Protein AF-A0AAU1M892-F1 (afdb_monomer_lite)

pLDDT: mean 88.76, std 10.0, range [52.78, 98.19]

Secondary structure (DSSP, 8-state):
--B-HHHHT--TTTTTT-S-HHHHHHHHHHHHHHHHSTT-EEEEEEE-SPPEEEEEEEEETTEEEEEEEEEEEEEEEEEEEEE-TTS-EEEEEEEEEEEEE-TT-GGG-----

Sequence (113 aa):
MDNLAKFTESKHWLDRLGQQPAVAVRDSIAEILDQQVPGATLEWIKVADVPRYLTGGRPQPDDEGHVIITRAGIALPFTLSVISPGRKLEILQGAFSWVAVRLDQPGNRKDQV

Foldseek 3Di:
DEAPPLVVVDDQVVCQCPPCVVVSQVVVVQVVQCVVAPPKGWPYKYQPDRKDKDWDFDADPPDNPDTDTFKIKIKTWMWTWIDGPPDDIDIDTDIDMAMFGRSVPPPPGDSHD

Radius of gyration: 16.65 Å; chains: 1; bounding box: 43×20×49 Å

Structure (mmCIF, N/CA/C/O backbone):
data_AF-A0AAU1M892-F1
#
_entry.id   AF-A0AAU1M892-F1
#
loop_
_atom_site.group_PDB
_atom_site.id
_atom_site.type_symbol
_atom_site.label_atom_id
_atom_site.label_alt_id
_atom_site.label_comp_id
_atom_site.label_asym_id
_atom_site.label_entity_id
_atom_site.label_seq_id
_atom_site.pdbx_PDB_ins_code
_atom_site.Cartn_x
_atom_site.Cartn_y
_atom_site.Cartn_z
_atom_site.occupancy
_atom_site.B_iso_or_equiv
_atom_site.auth_seq_id
_atom_site.auth_comp_id
_atom_site.auth_asym_id
_atom_site.auth_atom_id
_atom_site.pdbx_PDB_model_num
ATOM 1 N N . MET A 1 1 ? -0.452 4.479 16.065 1.00 84.00 1 MET A N 1
ATOM 2 C CA . MET A 1 1 ? 0.564 5.056 15.165 1.00 84.00 1 MET A CA 1
ATOM 3 C C . MET A 1 1 ? 0.819 4.080 14.038 1.00 84.00 1 MET A C 1
ATOM 5 O O . MET A 1 1 ? 0.891 2.877 14.298 1.00 84.00 1 MET A O 1
ATOM 9 N N . ASP A 1 2 ? 0.910 4.612 12.824 1.00 92.19 2 ASP A N 1
ATOM 10 C CA . ASP A 1 2 ? 1.143 3.840 11.610 1.00 92.19 2 ASP A CA 1
ATOM 11 C C . ASP A 1 2 ? 2.520 3.176 11.614 1.00 92.19 2 ASP A C 1
ATOM 13 O O . ASP A 1 2 ? 3.486 3.714 12.158 1.00 92.19 2 ASP A O 1
ATOM 17 N N . ASN A 1 3 ? 2.615 2.000 10.999 1.00 93.12 3 ASN A N 1
ATOM 18 C CA . ASN A 1 3 ? 3.890 1.340 10.747 1.00 93.12 3 ASN A CA 1
ATOM 19 C C . ASN A 1 3 ? 3.892 0.686 9.363 1.00 93.12 3 ASN A C 1
ATOM 21 O O . ASN A 1 3 ? 3.365 -0.414 9.181 1.00 93.12 3 ASN A O 1
ATOM 25 N N . LEU A 1 4 ? 4.530 1.363 8.408 1.00 89.31 4 LEU A N 1
ATOM 26 C CA . LEU A 1 4 ? 4.735 0.883 7.041 1.00 89.31 4 LEU A CA 1
ATOM 27 C C . LEU A 1 4 ? 6.218 0.641 6.716 1.00 89.31 4 LEU A C 1
ATOM 29 O O . LEU A 1 4 ? 6.576 0.563 5.545 1.00 89.31 4 LEU A O 1
ATOM 33 N N . ALA A 1 5 ? 7.082 0.487 7.728 1.00 87.75 5 ALA A N 1
ATOM 34 C CA . ALA A 1 5 ? 8.531 0.364 7.532 1.00 87.75 5 ALA A CA 1
ATOM 35 C C . ALA A 1 5 ? 8.899 -0.778 6.565 1.00 87.75 5 ALA A C 1
ATOM 37 O O . ALA A 1 5 ? 9.578 -0.544 5.567 1.00 87.75 5 ALA A O 1
ATOM 38 N N . LYS A 1 6 ? 8.317 -1.970 6.777 1.00 84.94 6 LYS A N 1
ATOM 39 C CA . LYS A 1 6 ? 8.489 -3.159 5.915 1.00 84.94 6 LYS A CA 1
ATOM 40 C C . LYS A 1 6 ? 8.125 -2.922 4.445 1.00 84.94 6 LYS A C 1
ATOM 42 O O . LYS A 1 6 ? 8.564 -3.658 3.567 1.00 84.94 6 LYS A O 1
ATOM 47 N N . PHE A 1 7 ? 7.271 -1.939 4.174 1.00 84.81 7 PHE A N 1
ATOM 48 C CA . PHE A 1 7 ? 6.917 -1.545 2.818 1.00 84.81 7 PHE A CA 1
ATOM 49 C C . PHE A 1 7 ? 7.927 -0.555 2.242 1.00 84.81 7 PHE A C 1
ATOM 51 O O . PHE A 1 7 ? 8.409 -0.754 1.131 1.00 84.81 7 PHE A O 1
ATOM 58 N N . THR A 1 8 ? 8.316 0.458 3.015 1.00 83.75 8 THR A N 1
ATOM 59 C CA . THR A 1 8 ? 9.267 1.490 2.576 1.00 83.75 8 THR A CA 1
ATOM 60 C C . THR A 1 8 ? 10.721 1.019 2.472 1.00 83.75 8 THR A C 1
ATOM 62 O O . THR A 1 8 ? 11.545 1.731 1.908 1.00 83.75 8 THR A O 1
ATOM 65 N N . GLU A 1 9 ? 11.047 -0.164 2.999 1.00 83.50 9 GLU A N 1
ATOM 66 C CA . GLU A 1 9 ? 12.370 -0.800 2.873 1.00 83.50 9 GLU A CA 1
ATOM 67 C C . GLU A 1 9 ? 12.700 -1.253 1.439 1.00 83.50 9 GLU A C 1
ATOM 69 O O . GLU A 1 9 ? 13.870 -1.414 1.093 1.00 83.50 9 GLU A O 1
ATOM 74 N N . SER A 1 10 ? 11.690 -1.453 0.591 1.00 75.62 10 SER A N 1
ATOM 75 C CA . SER A 1 10 ? 11.874 -1.798 -0.823 1.00 75.62 10 SER A CA 1
ATOM 76 C C . SER A 1 10 ? 11.642 -0.587 -1.730 1.00 75.62 10 SER A C 1
ATOM 78 O O . SER A 1 10 ? 11.263 0.463 -1.247 1.00 75.62 10 SER A O 1
ATOM 80 N N . LYS A 1 11 ? 11.865 -0.705 -3.046 1.00 77.75 11 LYS A N 1
ATOM 81 C CA . LYS A 1 11 ? 11.466 0.291 -4.068 1.00 77.75 11 LYS A CA 1
ATOM 82 C C . LYS A 1 11 ? 10.839 -0.350 -5.312 1.00 77.75 11 LYS A C 1
ATOM 84 O O . LYS A 1 11 ? 10.851 0.218 -6.402 1.00 77.75 11 LYS A O 1
ATOM 89 N N . HIS A 1 12 ? 10.273 -1.550 -5.181 1.00 77.62 12 HIS A N 1
ATOM 90 C CA . HIS A 1 12 ? 9.716 -2.301 -6.318 1.00 77.62 12 HIS A CA 1
ATOM 91 C C . HIS A 1 12 ? 8.478 -1.659 -6.978 1.00 77.62 12 HIS A C 1
ATOM 93 O O . HIS A 1 12 ? 8.028 -2.139 -8.016 1.00 77.62 12 HIS A O 1
ATOM 99 N N . TRP A 1 13 ? 7.954 -0.557 -6.434 1.00 73.44 13 TRP A N 1
ATOM 100 C CA . TRP A 1 13 ? 6.937 0.278 -7.086 1.00 73.44 13 TRP A CA 1
ATOM 101 C C . TRP A 1 13 ? 7.500 1.214 -8.163 1.00 73.44 13 TRP A C 1
ATOM 103 O O . TRP A 1 13 ? 6.723 1.937 -8.780 1.00 73.44 13 TRP A O 1
ATOM 113 N N . LEU A 1 14 ? 8.820 1.218 -8.403 1.00 75.00 14 LEU A N 1
ATOM 114 C CA . LEU A 1 14 ? 9.469 1.967 -9.492 1.00 75.00 14 LEU A CA 1
ATOM 115 C C . LEU A 1 14 ? 9.106 3.464 -9.485 1.00 75.00 14 LEU A C 1
ATOM 117 O O . LEU A 1 14 ? 8.769 4.037 -10.522 1.00 75.00 14 LEU A O 1
ATOM 121 N N . ASP A 1 15 ? 9.095 4.060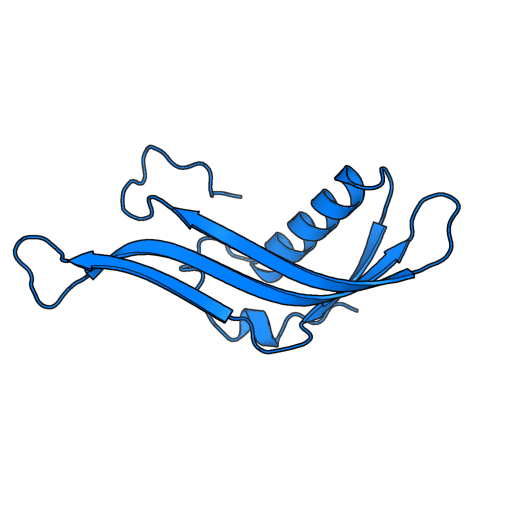 -8.289 1.00 76.12 15 ASP A N 1
ATOM 122 C CA . ASP A 1 15 ? 8.744 5.464 -8.019 1.00 76.12 15 ASP A CA 1
ATOM 123 C C . ASP A 1 15 ? 7.321 5.882 -8.444 1.00 76.12 15 ASP A C 1
ATOM 125 O O . ASP A 1 15 ? 6.989 7.066 -8.488 1.00 76.12 15 ASP A O 1
ATOM 129 N N . ARG A 1 16 ? 6.434 4.916 -8.720 1.00 76.88 16 ARG A N 1
ATOM 130 C CA . ARG A 1 16 ? 5.051 5.176 -9.154 1.00 76.88 16 ARG A CA 1
ATOM 131 C C . ARG A 1 16 ? 4.088 5.582 -8.045 1.00 76.88 16 ARG A C 1
ATOM 133 O O . ARG A 1 16 ? 3.100 6.233 -8.338 1.00 76.88 16 ARG A O 1
ATOM 140 N N . LEU A 1 17 ? 4.387 5.257 -6.790 1.00 79.00 17 LEU A N 1
ATOM 141 C CA . LEU A 1 17 ? 3.612 5.702 -5.623 1.00 79.00 17 LEU A CA 1
ATOM 142 C C . LEU A 1 17 ? 4.061 7.082 -5.105 1.00 79.00 17 LEU A C 1
ATOM 144 O O . LEU A 1 17 ? 3.806 7.441 -3.957 1.00 79.00 17 LEU A O 1
ATOM 148 N N . GLY A 1 18 ? 4.758 7.848 -5.949 1.00 80.38 18 GLY A N 1
ATOM 149 C CA . GLY A 1 18 ? 5.242 9.183 -5.631 1.00 80.38 18 GLY A CA 1
ATOM 150 C C . GLY A 1 18 ? 6.375 9.201 -4.603 1.00 80.38 18 GLY A C 1
ATOM 151 O O . GLY A 1 18 ? 6.989 8.184 -4.278 1.00 80.38 18 GLY A O 1
ATOM 152 N N . GLN A 1 19 ? 6.657 10.401 -4.094 1.00 83.19 19 GLN A N 1
ATOM 153 C CA . GLN A 1 19 ? 7.748 10.649 -3.140 1.00 83.19 19 GLN A CA 1
ATOM 154 C C . GLN A 1 19 ? 7.432 10.151 -1.722 1.00 83.19 19 GLN A C 1
ATOM 156 O O . GLN A 1 19 ? 8.341 9.944 -0.922 1.00 83.19 19 GLN A O 1
ATOM 161 N N . GLN A 1 20 ? 6.148 9.959 -1.402 1.00 87.75 20 GLN A N 1
ATOM 162 C CA . GLN A 1 20 ? 5.678 9.507 -0.092 1.00 87.75 20 GLN A CA 1
ATOM 163 C C . GLN A 1 20 ? 4.792 8.260 -0.245 1.00 87.75 20 GLN A C 1
ATOM 165 O O . GLN A 1 20 ? 3.587 8.316 0.002 1.00 87.75 20 GLN A O 1
ATOM 170 N N . PRO A 1 21 ? 5.369 7.108 -0.633 1.00 88.62 21 PRO A N 1
ATOM 171 C CA . PRO A 1 21 ? 4.605 5.907 -0.969 1.00 88.62 21 PRO A CA 1
ATOM 172 C C . PRO A 1 21 ? 3.774 5.381 0.208 1.00 88.62 21 PRO A C 1
ATOM 174 O O . PRO A 1 21 ? 2.680 4.864 0.011 1.00 88.62 21 PRO A O 1
ATOM 177 N N . ALA A 1 22 ? 4.260 5.539 1.444 1.00 90.62 22 ALA A N 1
ATOM 178 C CA . ALA A 1 22 ? 3.506 5.166 2.638 1.00 90.62 22 ALA A CA 1
ATOM 179 C C . ALA A 1 22 ? 2.237 6.015 2.821 1.00 90.62 22 ALA A C 1
ATOM 181 O O . ALA A 1 22 ? 1.204 5.477 3.212 1.00 90.62 22 ALA A O 1
ATOM 182 N N . VAL A 1 23 ? 2.310 7.314 2.511 1.00 91.81 23 VAL A N 1
ATOM 183 C CA . VAL A 1 23 ? 1.161 8.228 2.577 1.00 91.81 23 VAL A CA 1
ATOM 184 C C . VAL A 1 23 ? 0.172 7.887 1.467 1.00 91.81 23 VAL A C 1
ATOM 186 O O . VAL A 1 23 ? -0.988 7.637 1.764 1.00 91.81 23 VAL A O 1
ATOM 189 N N . ALA A 1 24 ? 0.646 7.715 0.228 1.00 91.94 24 ALA A N 1
ATOM 190 C CA . ALA A 1 24 ? -0.206 7.337 -0.903 1.00 91.94 24 ALA A CA 1
ATOM 191 C C . ALA A 1 24 ? -1.004 6.044 -0.642 1.00 91.94 24 ALA A C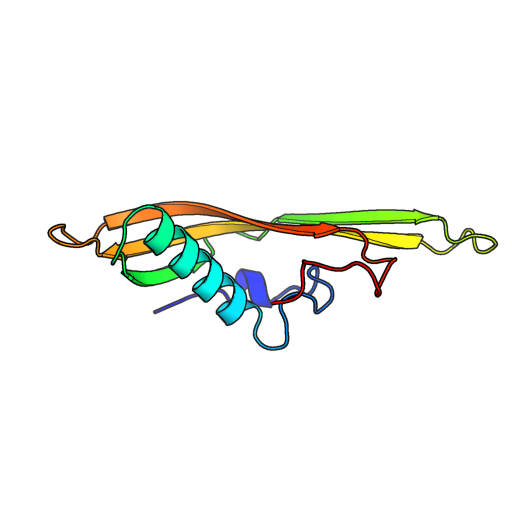 1
ATOM 193 O O . ALA A 1 24 ? -2.201 5.974 -0.920 1.00 91.94 24 ALA A O 1
ATOM 194 N N . VAL A 1 25 ? -0.361 5.021 -0.064 1.00 92.94 25 VAL A N 1
ATOM 195 C CA . VAL A 1 25 ? -1.035 3.768 0.317 1.00 92.94 25 VAL A CA 1
ATOM 196 C C . VAL A 1 25 ? -2.048 3.992 1.437 1.00 92.94 25 VAL A C 1
ATOM 198 O O . VAL A 1 25 ? -3.159 3.467 1.366 1.00 92.94 25 VAL A O 1
ATOM 201 N N . ARG A 1 26 ? -1.682 4.752 2.474 1.00 95.38 26 ARG A N 1
ATOM 202 C CA . ARG A 1 26 ? -2.579 5.045 3.595 1.00 95.38 26 ARG A CA 1
ATOM 203 C C . ARG A 1 26 ? -3.839 5.767 3.116 1.00 95.38 26 ARG A C 1
ATOM 205 O O . ARG A 1 26 ? -4.937 5.372 3.503 1.00 95.38 26 ARG A O 1
ATOM 212 N N . ASP A 1 27 ? -3.670 6.774 2.271 1.00 95.62 27 ASP A N 1
ATOM 213 C CA . ASP A 1 27 ? -4.761 7.589 1.743 1.00 95.62 27 ASP A CA 1
ATOM 214 C C . ASP A 1 27 ? -5.658 6.766 0.817 1.00 95.62 27 ASP A C 1
ATOM 216 O O . ASP A 1 27 ? -6.875 6.796 0.973 1.00 95.62 27 ASP A O 1
ATOM 220 N N . SER A 1 28 ? -5.072 5.919 -0.038 1.00 95.38 28 SER A N 1
ATOM 221 C CA . SER A 1 28 ? -5.835 4.983 -0.879 1.00 95.38 28 SER A CA 1
ATOM 222 C C . SER 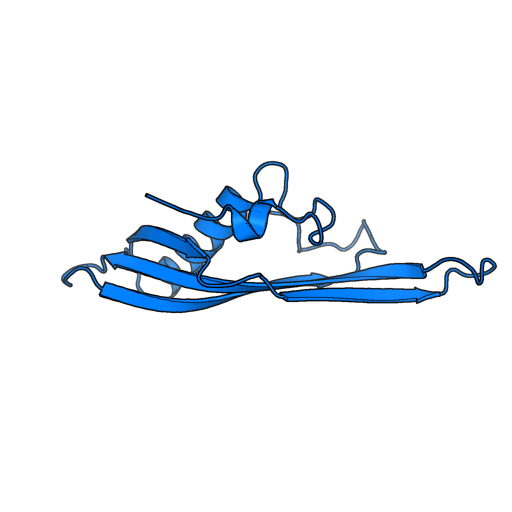A 1 28 ? -6.697 4.030 -0.043 1.00 95.38 28 SER A C 1
ATOM 224 O O . SER A 1 28 ? -7.849 3.767 -0.373 1.00 95.38 28 SER A O 1
ATOM 226 N N . ILE A 1 29 ? -6.155 3.491 1.055 1.00 96.31 29 ILE A N 1
ATOM 227 C CA . ILE A 1 29 ? -6.911 2.602 1.950 1.00 96.31 29 ILE A CA 1
ATOM 228 C C . ILE A 1 29 ? -8.012 3.377 2.680 1.00 96.31 29 ILE A C 1
ATOM 230 O O . ILE A 1 29 ? -9.121 2.863 2.804 1.00 96.31 29 ILE A O 1
ATOM 234 N N . ALA A 1 30 ? -7.729 4.594 3.150 1.00 97.06 30 ALA A N 1
ATOM 235 C CA . ALA A 1 30 ? -8.730 5.444 3.790 1.00 97.06 30 ALA A CA 1
ATOM 236 C C . ALA A 1 30 ? -9.883 5.783 2.831 1.00 97.06 30 ALA A C 1
ATOM 238 O O . ALA A 1 30 ? -11.042 5.670 3.220 1.00 97.06 30 ALA A O 1
ATOM 239 N N . GLU A 1 31 ? -9.576 6.106 1.574 1.00 96.94 31 GLU A N 1
ATOM 240 C CA . GLU A 1 31 ? -10.578 6.351 0.536 1.00 96.94 31 GLU A CA 1
ATOM 241 C C . GLU A 1 31 ? -11.431 5.103 0.268 1.00 96.94 31 GLU A C 1
ATOM 243 O O . GLU A 1 31 ? -12.655 5.189 0.230 1.00 96.94 31 GLU A O 1
ATOM 248 N N . ILE A 1 32 ? -10.816 3.919 0.152 1.00 96.19 32 ILE A N 1
ATOM 249 C CA . ILE A 1 32 ? -11.554 2.656 -0.018 1.00 96.19 32 ILE A CA 1
ATOM 250 C C . ILE A 1 32 ? -12.495 2.399 1.168 1.00 96.19 32 ILE A C 1
ATOM 252 O O . ILE A 1 32 ? -13.621 1.943 0.966 1.00 96.19 32 ILE A O 1
ATOM 256 N N . LEU A 1 33 ? -12.052 2.666 2.401 1.00 96.25 33 LEU A N 1
ATOM 257 C CA . LEU A 1 33 ? -12.886 2.502 3.595 1.00 96.25 33 LEU A CA 1
ATOM 258 C C . LEU A 1 33 ? -14.092 3.450 3.569 1.00 96.25 33 LEU A C 1
ATOM 260 O O . LEU A 1 33 ? -15.206 2.992 3.816 1.00 96.25 33 LEU A O 1
ATOM 264 N N . ASP A 1 34 ? -13.888 4.720 3.217 1.00 96.12 34 ASP A N 1
ATOM 265 C CA . ASP A 1 34 ? -14.963 5.712 3.086 1.00 96.12 34 ASP A CA 1
ATOM 266 C C . ASP A 1 34 ? -15.950 5.352 1.960 1.00 96.12 34 ASP A C 1
ATOM 268 O O . ASP A 1 34 ? -17.164 5.420 2.138 1.00 96.12 34 ASP A O 1
ATOM 272 N N . GLN A 1 35 ? -15.455 4.857 0.823 1.00 96.62 35 GLN A N 1
ATOM 273 C CA . GLN A 1 35 ? -16.307 4.385 -0.273 1.00 96.62 35 GLN A CA 1
ATOM 274 C C . GLN A 1 35 ? -17.164 3.170 0.122 1.00 96.62 35 GLN A C 1
ATOM 276 O O . GLN A 1 35 ? -18.284 3.021 -0.372 1.00 96.62 35 GLN A O 1
ATOM 281 N N . GLN A 1 36 ? -16.658 2.288 0.990 1.00 94.25 36 GLN A N 1
ATOM 282 C CA . GLN A 1 36 ? -17.408 1.122 1.474 1.00 94.25 36 GLN A CA 1
ATOM 283 C C . GLN A 1 36 ? -18.402 1.483 2.582 1.00 94.25 36 GLN A C 1
ATOM 285 O O . GLN A 1 36 ? -19.526 0.975 2.596 1.00 94.25 36 GLN A O 1
ATOM 290 N N . VAL A 1 37 ? -17.989 2.338 3.517 1.00 94.88 37 VAL A N 1
ATOM 291 C CA . VAL A 1 37 ? -18.811 2.839 4.620 1.00 94.88 37 VAL A CA 1
ATOM 292 C C . VAL A 1 37 ? -18.558 4.344 4.745 1.00 94.88 37 VAL A C 1
ATOM 294 O O . VAL A 1 37 ? -17.579 4.736 5.380 1.00 94.88 37 VAL A O 1
ATOM 297 N N . PRO A 1 38 ? -19.440 5.192 4.184 1.00 95.81 38 PRO A N 1
ATOM 298 C CA . PRO A 1 38 ? -19.257 6.640 4.207 1.00 95.81 38 PRO A CA 1
ATOM 299 C C . PRO A 1 38 ? -19.050 7.177 5.620 1.00 95.81 38 PRO A C 1
ATOM 301 O O . PRO A 1 38 ? -19.832 6.872 6.524 1.00 95.81 38 PRO A O 1
ATOM 304 N N . GLY A 1 39 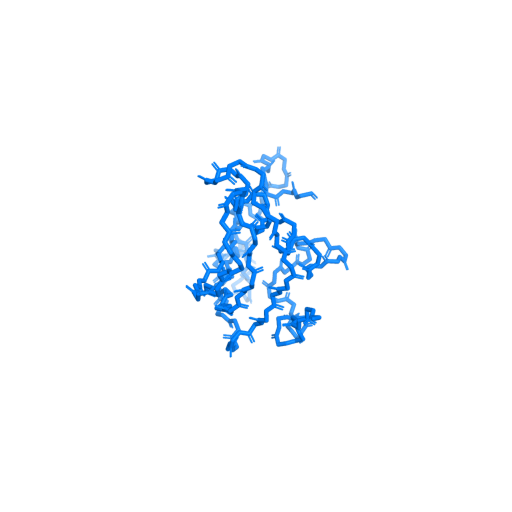? -18.005 7.980 5.804 1.00 95.00 39 GLY A N 1
ATOM 305 C CA . GLY A 1 39 ? -17.577 8.529 7.088 1.00 95.00 39 GLY A CA 1
ATOM 306 C C . GLY A 1 39 ? -16.713 7.586 7.932 1.00 95.00 39 GLY A C 1
ATOM 307 O O . GLY A 1 39 ? -16.480 7.888 9.104 1.00 95.00 39 GLY A O 1
ATOM 308 N N . ALA A 1 40 ? -16.269 6.445 7.396 1.00 96.69 40 ALA A N 1
ATOM 309 C CA . ALA A 1 40 ? -15.314 5.580 8.080 1.00 96.69 40 ALA A CA 1
ATOM 310 C C . ALA A 1 40 ? -13.911 6.207 8.104 1.00 96.69 40 ALA A C 1
ATOM 312 O O . ALA A 1 40 ? -13.346 6.555 7.071 1.00 96.69 40 ALA A O 1
ATOM 313 N N . THR A 1 41 ? -13.316 6.289 9.294 1.00 95.75 41 THR A N 1
ATOM 314 C CA . THR A 1 41 ? -12.006 6.918 9.502 1.00 95.75 41 THR A CA 1
ATOM 315 C C . THR A 1 41 ? -10.951 5.878 9.851 1.00 95.75 41 THR A C 1
ATOM 317 O O . THR A 1 41 ? -11.106 5.105 10.801 1.00 95.75 41 THR A O 1
ATOM 320 N N . LEU A 1 42 ? -9.850 5.879 9.096 1.00 97.38 42 LEU A N 1
ATOM 321 C CA . LEU A 1 42 ? -8.661 5.079 9.379 1.00 97.38 42 LEU A CA 1
ATOM 322 C C . LEU A 1 42 ? -7.849 5.720 10.514 1.00 97.38 42 LEU A C 1
ATOM 324 O O . LEU A 1 42 ? -7.232 6.767 10.312 1.00 97.38 42 LEU A O 1
ATOM 328 N N . GLU A 1 43 ? -7.788 5.059 11.670 1.00 96.44 43 GLU A N 1
ATOM 329 C CA . GLU A 1 43 ? -7.032 5.526 12.843 1.00 96.44 43 GLU A CA 1
ATOM 330 C C . GLU A 1 43 ? -5.549 5.168 12.742 1.00 96.44 43 GLU A C 1
ATOM 332 O O . GLU A 1 43 ? -4.666 6.008 12.925 1.00 96.44 43 GLU A O 1
ATOM 337 N N . TRP A 1 44 ? -5.258 3.899 12.454 1.00 97.25 44 TRP A N 1
ATOM 338 C CA . TRP A 1 44 ? -3.896 3.445 12.213 1.00 97.25 44 TRP A CA 1
ATOM 339 C C . TRP A 1 44 ? -3.844 2.235 11.289 1.00 97.25 44 TRP A C 1
ATOM 341 O O . TRP A 1 44 ? -4.775 1.431 11.247 1.00 97.25 44 TRP A O 1
ATOM 351 N N . ILE A 1 45 ? -2.707 2.058 10.622 1.00 97.56 45 ILE A N 1
ATOM 352 C CA . ILE A 1 45 ? -2.379 0.886 9.807 1.00 97.56 45 ILE A CA 1
ATOM 353 C C . ILE A 1 45 ? -0.987 0.342 10.139 1.00 97.56 45 ILE A C 1
ATOM 355 O O . ILE A 1 45 ? -0.032 1.082 10.376 1.00 97.56 45 ILE A O 1
ATOM 359 N N . LYS A 1 46 ? -0.856 -0.983 10.145 1.00 97.00 46 LYS A N 1
ATOM 360 C CA . LYS A 1 46 ? 0.421 -1.685 10.286 1.00 97.00 46 LYS A CA 1
ATOM 361 C C . LYS A 1 46 ? 0.573 -2.716 9.182 1.00 97.00 46 LYS A C 1
ATOM 363 O O . LYS A 1 46 ? -0.326 -3.525 8.962 1.00 97.00 46 LYS A O 1
ATOM 368 N N . VAL A 1 47 ? 1.736 -2.729 8.544 1.00 94.62 47 VAL A N 1
ATOM 369 C CA . VAL A 1 47 ? 2.113 -3.773 7.588 1.00 94.62 47 VAL A CA 1
ATOM 370 C C . VAL A 1 47 ? 2.385 -5.061 8.357 1.00 94.62 47 VAL A C 1
ATOM 372 O O . VAL A 1 47 ? 3.309 -5.136 9.172 1.00 94.62 47 VAL A O 1
ATOM 375 N N . ALA A 1 48 ? 1.535 -6.061 8.133 1.00 94.25 48 ALA A N 1
ATOM 376 C CA . ALA A 1 48 ? 1.539 -7.297 8.907 1.00 94.25 48 ALA A CA 1
ATOM 377 C C . ALA A 1 48 ? 2.733 -8.188 8.527 1.00 94.25 48 ALA A C 1
ATOM 379 O O . ALA A 1 48 ? 3.391 -8.758 9.399 1.00 94.25 48 ALA A O 1
ATOM 380 N N . ASP A 1 49 ? 3.078 -8.233 7.240 1.00 93.25 49 ASP A N 1
ATOM 381 C CA . ASP A 1 49 ? 4.146 -9.073 6.699 1.00 93.25 49 ASP A CA 1
ATOM 382 C C . ASP A 1 49 ? 4.876 -8.392 5.528 1.00 93.25 49 ASP A C 1
ATOM 384 O O . ASP A 1 49 ? 4.462 -7.331 5.060 1.00 93.25 49 ASP A O 1
ATOM 388 N N . VAL A 1 50 ? 5.986 -8.978 5.078 1.00 90.69 50 VAL A N 1
ATOM 389 C CA . VAL A 1 50 ? 6.758 -8.503 3.926 1.00 90.69 50 VAL A CA 1
ATOM 390 C C . VAL A 1 50 ? 5.842 -8.417 2.696 1.00 90.69 50 VAL A C 1
ATOM 392 O O . VAL A 1 50 ? 5.212 -9.420 2.337 1.00 90.69 50 VAL A O 1
ATOM 395 N N . PRO A 1 51 ? 5.759 -7.252 2.024 1.00 92.44 51 PRO A N 1
ATOM 396 C CA . PRO A 1 51 ? 4.917 -7.115 0.845 1.00 92.44 51 PRO A CA 1
ATOM 397 C C . PRO A 1 51 ? 5.387 -8.034 -0.284 1.00 92.44 51 PRO A C 1
ATOM 399 O O . PRO A 1 51 ? 6.576 -8.336 -0.423 1.00 92.44 51 PRO A O 1
ATOM 402 N N . ARG A 1 52 ? 4.446 -8.472 -1.120 1.00 92.81 52 ARG A N 1
ATOM 403 C CA . ARG A 1 52 ? 4.752 -9.233 -2.335 1.00 92.81 52 ARG A CA 1
ATOM 404 C C . ARG A 1 52 ? 4.789 -8.291 -3.525 1.00 92.81 52 ARG A C 1
ATOM 406 O O . ARG A 1 52 ? 3.958 -7.393 -3.633 1.00 92.81 52 ARG A O 1
ATOM 413 N N . TYR A 1 53 ? 5.738 -8.529 -4.419 1.00 90.44 53 TYR A N 1
ATOM 414 C CA . TYR A 1 53 ? 5.978 -7.695 -5.588 1.00 90.44 53 TYR A CA 1
ATOM 415 C C . TYR A 1 53 ? 5.918 -8.542 -6.850 1.00 90.44 53 TYR A C 1
ATOM 417 O O . TYR A 1 53 ? 6.381 -9.683 -6.863 1.00 90.44 53 TYR A O 1
ATOM 425 N N . LEU A 1 54 ? 5.371 -7.968 -7.914 1.00 90.69 54 LEU A N 1
ATOM 426 C CA . LEU A 1 54 ? 5.346 -8.577 -9.234 1.00 90.69 54 LEU A CA 1
ATOM 427 C C . LEU A 1 54 ? 5.784 -7.537 -10.257 1.00 90.69 54 LEU A C 1
ATOM 429 O O . LEU A 1 54 ? 5.142 -6.501 -10.396 1.00 90.69 54 LEU A O 1
ATOM 433 N N . THR A 1 55 ? 6.841 -7.818 -11.008 1.00 90.25 55 THR A N 1
ATOM 434 C CA . THR A 1 55 ? 7.227 -7.025 -12.176 1.00 90.25 55 THR A CA 1
ATOM 435 C C . THR A 1 55 ? 7.058 -7.872 -13.425 1.00 90.25 55 THR A C 1
ATOM 437 O O . THR A 1 55 ? 7.352 -9.066 -13.446 1.00 90.25 55 THR A O 1
ATOM 440 N N . GLY A 1 56 ? 6.514 -7.265 -14.473 1.00 91.19 56 GLY A N 1
ATOM 441 C CA . GLY A 1 56 ? 6.323 -7.925 -15.754 1.00 91.19 56 GLY A CA 1
ATOM 442 C C . GLY A 1 56 ? 6.839 -7.046 -16.873 1.00 91.19 56 GLY A C 1
ATOM 443 O O . GLY A 1 56 ? 6.564 -5.846 -16.915 1.00 91.19 56 GLY A O 1
ATOM 444 N N . GLY A 1 57 ? 7.557 -7.650 -17.807 1.00 92.50 57 GLY A N 1
ATOM 445 C CA . GLY A 1 57 ? 8.136 -6.949 -18.938 1.00 92.50 57 GLY A CA 1
ATOM 446 C C . GLY A 1 57 ? 8.060 -7.752 -20.223 1.00 92.50 57 GLY A C 1
ATOM 447 O O . GLY A 1 57 ? 7.530 -8.864 -20.251 1.00 92.50 57 GLY A O 1
ATOM 448 N N . ARG A 1 58 ? 8.586 -7.148 -21.279 1.00 91.88 58 ARG A N 1
ATOM 449 C CA . ARG A 1 58 ? 8.841 -7.777 -22.574 1.00 91.88 58 ARG A CA 1
ATOM 450 C C . ARG A 1 58 ? 10.306 -7.546 -22.951 1.00 91.88 58 ARG A C 1
ATOM 452 O O . ARG A 1 58 ? 10.861 -6.541 -22.501 1.00 91.88 58 ARG A O 1
ATOM 459 N N . PRO A 1 59 ? 10.921 -8.416 -23.764 1.00 92.19 59 PRO A N 1
ATOM 460 C CA . PRO A 1 59 ? 12.270 -8.175 -24.264 1.00 92.19 59 PRO A CA 1
ATOM 461 C C . PRO A 1 59 ? 12.373 -6.808 -24.946 1.00 92.19 59 PRO A C 1
ATOM 463 O O . PRO A 1 59 ? 11.415 -6.346 -25.586 1.00 92.19 59 PRO A O 1
ATOM 466 N N . GLN A 1 60 ? 13.517 -6.155 -24.784 1.00 90.75 60 GLN A N 1
ATOM 467 C CA . GLN A 1 60 ? 13.840 -4.969 -25.558 1.00 90.75 60 GLN A CA 1
ATOM 468 C C . GLN A 1 60 ? 14.170 -5.392 -27.000 1.00 90.75 60 GLN A C 1
ATOM 470 O O . GLN A 1 60 ? 14.973 -6.304 -27.192 1.00 90.75 60 GLN A O 1
ATOM 475 N N . PRO A 1 61 ? 13.543 -4.782 -28.023 1.00 88.69 61 PRO A N 1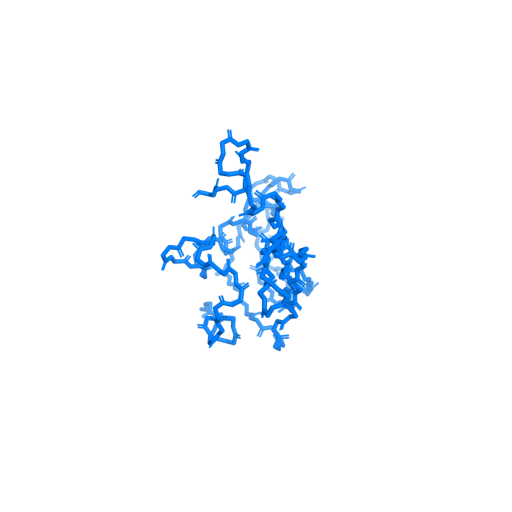
ATOM 476 C CA . PRO A 1 61 ? 13.947 -5.019 -29.403 1.00 88.69 61 PRO A CA 1
ATOM 477 C C . PRO A 1 61 ? 15.426 -4.673 -29.580 1.00 88.69 61 PRO A C 1
ATOM 479 O O . PRO A 1 61 ? 15.877 -3.655 -29.057 1.00 88.69 61 PRO A O 1
ATOM 482 N N . ASP A 1 62 ? 16.152 -5.525 -30.298 1.00 89.25 62 ASP A N 1
ATOM 483 C CA . ASP A 1 62 ? 17.566 -5.342 -30.647 1.00 89.25 62 ASP A CA 1
ATOM 484 C C . ASP A 1 62 ? 18.550 -5.325 -29.456 1.00 89.25 62 ASP A C 1
ATOM 486 O O . ASP A 1 62 ? 19.720 -4.988 -29.625 1.00 89.25 62 ASP A O 1
ATOM 490 N N . ASP A 1 63 ? 18.106 -5.731 -28.259 1.00 88.75 63 ASP A N 1
ATOM 491 C CA . ASP A 1 63 ? 18.946 -5.870 -27.064 1.00 88.75 63 ASP A CA 1
ATOM 492 C C . ASP A 1 63 ? 18.451 -7.029 -26.179 1.00 88.75 63 ASP A C 1
ATOM 494 O O . ASP A 1 63 ? 17.620 -6.866 -25.282 1.00 88.75 63 ASP A O 1
ATOM 498 N N . GLU A 1 64 ? 18.966 -8.233 -26.443 1.00 80.81 64 GLU A N 1
ATOM 499 C CA . GLU A 1 64 ? 18.569 -9.470 -25.752 1.00 80.81 64 GLU A CA 1
ATOM 500 C C . GLU A 1 64 ? 18.921 -9.483 -24.253 1.00 80.81 64 GLU A C 1
ATOM 502 O O . GLU A 1 64 ? 18.388 -10.302 -23.501 1.00 80.81 64 GLU A O 1
ATOM 507 N N . GLY A 1 65 ? 19.792 -8.574 -23.797 1.00 90.19 65 GLY A N 1
ATOM 508 C CA . GLY A 1 65 ? 20.175 -8.448 -22.390 1.00 90.19 65 GLY A CA 1
ATOM 509 C C . GLY A 1 65 ? 19.187 -7.640 -21.547 1.00 90.19 65 GLY A C 1
ATOM 510 O O . GLY A 1 65 ? 19.297 -7.643 -20.318 1.00 90.19 65 GLY A O 1
ATOM 511 N N . HIS A 1 66 ? 18.224 -6.960 -22.178 1.00 90.56 66 HIS A N 1
ATOM 512 C CA . HIS A 1 66 ? 17.364 -5.989 -21.510 1.00 90.56 66 HIS A CA 1
ATOM 513 C C . HIS A 1 66 ? 15.871 -6.302 -21.635 1.00 90.56 66 HIS A C 1
ATOM 515 O O . HIS A 1 66 ? 15.367 -6.890 -22.594 1.00 90.56 66 HIS A O 1
ATOM 521 N N . VAL A 1 67 ? 15.130 -5.869 -20.614 1.00 91.25 67 VAL A N 1
ATOM 522 C CA . VAL A 1 67 ? 13.679 -6.029 -20.519 1.00 91.25 67 VAL A CA 1
ATOM 523 C C . VAL A 1 67 ? 13.039 -4.666 -20.312 1.00 91.25 67 VAL A C 1
ATOM 525 O O . VAL A 1 67 ? 13.377 -3.928 -19.387 1.00 91.25 67 VAL A O 1
ATOM 528 N N . ILE A 1 68 ? 12.039 -4.366 -21.134 1.00 90.81 68 ILE A N 1
ATOM 529 C CA . ILE A 1 68 ? 11.165 -3.211 -20.960 1.00 90.81 68 ILE A CA 1
ATOM 530 C C . ILE A 1 68 ? 10.080 -3.590 -19.953 1.00 90.81 68 ILE A C 1
ATOM 532 O O . ILE A 1 68 ? 9.260 -4.479 -20.208 1.00 90.81 68 ILE A O 1
ATOM 536 N N . ILE A 1 69 ? 10.047 -2.907 -18.809 1.00 90.56 69 ILE A N 1
ATOM 537 C CA . ILE A 1 69 ? 9.010 -3.113 -17.796 1.00 90.56 69 ILE A CA 1
ATOM 538 C C . ILE A 1 69 ? 7.676 -2.552 -18.301 1.00 90.56 69 ILE A C 1
ATOM 540 O O . ILE A 1 69 ? 7.557 -1.376 -18.630 1.00 90.56 69 ILE A O 1
ATOM 544 N N . THR A 1 70 ? 6.653 -3.402 -18.320 1.00 91.56 70 THR A N 1
ATOM 545 C CA . THR A 1 70 ? 5.297 -3.069 -18.796 1.00 91.56 70 THR A CA 1
ATOM 546 C C . THR A 1 70 ? 4.288 -2.979 -17.658 1.00 91.56 70 THR A C 1
ATOM 548 O O . THR A 1 70 ? 3.261 -2.315 -17.801 1.00 91.56 70 THR A O 1
ATOM 551 N N . ARG A 1 71 ? 4.558 -3.634 -16.524 1.00 91.25 71 ARG A N 1
ATOM 552 C CA . ARG A 1 71 ? 3.670 -3.665 -15.359 1.00 91.25 71 ARG A CA 1
ATOM 553 C C . ARG A 1 71 ? 4.432 -3.872 -14.057 1.00 91.25 71 ARG A C 1
ATOM 555 O O . ARG A 1 71 ? 5.458 -4.556 -14.039 1.00 91.25 71 ARG A O 1
ATOM 562 N N . ALA A 1 72 ? 3.883 -3.320 -12.986 1.00 90.94 72 ALA A N 1
ATOM 563 C CA . ALA A 1 72 ? 4.329 -3.531 -11.619 1.00 90.94 72 ALA A CA 1
ATOM 564 C C . ALA A 1 72 ? 3.106 -3.747 -10.723 1.00 90.94 72 ALA A C 1
ATOM 566 O O . ALA A 1 72 ? 2.064 -3.131 -10.932 1.00 90.94 72 ALA A O 1
ATOM 567 N N . GLY A 1 73 ? 3.230 -4.633 -9.745 1.00 91.44 73 GLY A N 1
ATOM 568 C CA . GLY A 1 73 ? 2.186 -4.963 -8.792 1.00 91.44 73 GLY A CA 1
ATOM 569 C C . GLY A 1 73 ? 2.754 -5.107 -7.389 1.00 91.44 73 GLY A C 1
ATOM 570 O O . GLY A 1 73 ? 3.883 -5.569 -7.211 1.00 91.44 73 GLY A O 1
ATOM 571 N N . ILE A 1 74 ? 1.955 -4.713 -6.406 1.00 92.38 74 ILE A N 1
ATOM 572 C CA . ILE A 1 74 ? 2.260 -4.803 -4.981 1.00 92.38 74 ILE A CA 1
ATOM 573 C C . ILE A 1 74 ? 1.055 -5.434 -4.298 1.00 92.38 74 ILE A C 1
ATOM 575 O O . ILE A 1 74 ? -0.074 -5.028 -4.566 1.00 92.38 74 ILE A O 1
ATOM 579 N N . ALA A 1 75 ? 1.301 -6.378 -3.396 1.00 95.06 75 ALA A N 1
ATOM 580 C CA . ALA A 1 75 ? 0.325 -6.839 -2.420 1.00 95.06 75 ALA A CA 1
ATOM 581 C C . ALA A 1 75 ? 0.879 -6.596 -1.012 1.00 95.06 75 ALA A C 1
ATOM 583 O O . ALA A 1 75 ? 1.915 -7.148 -0.630 1.00 95.06 75 ALA A O 1
ATOM 584 N N . LEU A 1 76 ? 0.187 -5.748 -0.258 1.00 95.12 76 LEU A N 1
ATOM 585 C CA . LEU A 1 76 ? 0.563 -5.278 1.063 1.00 95.12 76 LEU A CA 1
ATOM 586 C C . LEU A 1 76 ? -0.385 -5.856 2.123 1.00 95.12 76 LEU A C 1
ATOM 588 O O . LEU A 1 76 ? -1.478 -5.317 2.314 1.00 95.12 76 LEU A O 1
ATOM 592 N N . PRO A 1 77 ? 0.001 -6.932 2.825 1.00 97.06 77 PRO A N 1
ATOM 593 C CA . PRO A 1 77 ? -0.788 -7.451 3.933 1.00 97.06 77 PRO A CA 1
ATOM 594 C C . PRO A 1 77 ? -0.758 -6.466 5.108 1.00 97.06 77 PRO A C 1
ATOM 596 O O . PRO A 1 77 ? 0.309 -5.993 5.512 1.00 97.06 77 PRO A O 1
ATOM 599 N N . PHE A 1 78 ? -1.921 -6.171 5.681 1.00 97.25 78 PHE A N 1
ATOM 600 C CA . PHE A 1 78 ? -2.062 -5.198 6.758 1.00 97.25 78 PHE A CA 1
ATOM 601 C C . PHE A 1 78 ? -2.973 -5.683 7.886 1.00 97.25 78 PHE A C 1
ATOM 603 O O . PHE A 1 78 ? -3.858 -6.520 7.704 1.00 97.25 78 PHE A O 1
ATOM 610 N N . THR A 1 79 ? -2.786 -5.048 9.039 1.00 98.19 79 THR A N 1
ATOM 611 C CA . THR A 1 79 ? -3.796 -4.917 10.089 1.00 98.19 79 THR A CA 1
ATOM 612 C C . THR A 1 79 ? -4.070 -3.428 10.274 1.00 98.19 79 THR A C 1
ATOM 614 O O . THR A 1 79 ? -3.121 -2.644 10.349 1.00 98.19 79 THR A O 1
ATOM 617 N N . LEU A 1 80 ? -5.334 -3.023 10.362 1.00 97.94 80 LEU A N 1
ATOM 618 C CA . LEU A 1 80 ? -5.718 -1.628 10.571 1.00 97.94 80 LEU A CA 1
ATOM 619 C C . LEU A 1 80 ? -6.801 -1.478 11.633 1.00 97.94 80 LEU A C 1
ATOM 621 O O . LEU A 1 80 ? -7.507 -2.434 11.949 1.00 97.94 80 LEU A O 1
ATOM 625 N N . SER A 1 81 ? -6.927 -0.264 12.159 1.00 97.88 81 SER A N 1
ATOM 626 C CA . SER A 1 81 ? -8.028 0.155 13.019 1.00 97.88 81 SER A CA 1
ATOM 627 C C . SER A 1 81 ? -8.873 1.193 12.309 1.00 97.88 81 SER A C 1
ATOM 629 O O . SER A 1 81 ? -8.342 2.194 11.828 1.00 97.88 81 SER A O 1
ATOM 631 N N . VAL A 1 82 ? -10.183 0.982 12.307 1.00 97.31 82 VAL A N 1
ATOM 632 C CA . VAL A 1 82 ? -11.160 1.862 11.666 1.00 97.31 82 VAL A CA 1
ATOM 633 C C . VAL A 1 82 ? -12.282 2.202 12.642 1.00 97.31 82 VAL A C 1
ATOM 635 O O . VAL A 1 82 ? -12.691 1.371 13.456 1.00 97.31 82 VAL A O 1
ATOM 638 N N . ILE A 1 83 ? -12.780 3.432 12.570 1.00 96.75 83 ILE A N 1
ATOM 639 C CA . ILE A 1 83 ? -13.982 3.874 13.280 1.00 96.75 83 ILE A CA 1
ATOM 640 C C . ILE A 1 83 ? -15.039 4.177 12.225 1.00 96.75 83 ILE A C 1
ATOM 642 O O . ILE A 1 83 ? -14.827 5.033 11.374 1.00 96.75 83 ILE A O 1
ATOM 646 N N . SER A 1 84 ? -16.171 3.476 12.272 1.00 94.12 84 SER A N 1
ATOM 647 C CA . SER A 1 84 ? -17.314 3.746 11.390 1.00 94.12 84 SER A CA 1
ATOM 648 C C . SER A 1 84 ? -18.378 4.587 12.109 1.00 94.12 84 SER A C 1
ATOM 650 O O . SER A 1 84 ? -18.522 4.459 13.331 1.00 94.12 84 SER A O 1
ATOM 652 N N . PRO A 1 85 ? -19.181 5.399 11.396 1.00 92.69 85 PRO A N 1
ATOM 653 C CA . PRO A 1 85 ? -20.223 6.208 12.021 1.00 92.69 85 PRO A CA 1
ATOM 654 C C . PRO A 1 85 ? -21.218 5.367 12.825 1.00 92.69 85 PRO A C 1
ATOM 656 O O . PRO A 1 85 ? -21.738 4.357 12.351 1.00 92.69 85 PRO A O 1
ATOM 659 N N . GLY A 1 86 ? -21.475 5.777 14.069 1.00 90.19 86 GLY A N 1
ATOM 660 C CA . GLY A 1 86 ? -22.392 5.075 14.974 1.00 90.19 86 GLY A CA 1
ATOM 661 C C . GLY A 1 86 ? -21.909 3.697 15.445 1.00 90.19 86 GLY A C 1
ATOM 662 O O . GLY A 1 86 ? -22.664 2.994 16.118 1.00 90.19 86 GLY A O 1
ATOM 663 N N . ARG A 1 87 ? -20.672 3.299 15.122 1.00 86.25 87 ARG A N 1
ATOM 664 C CA . ARG A 1 87 ? -20.067 2.033 15.554 1.00 86.25 87 ARG A CA 1
ATOM 665 C C . ARG A 1 87 ? -18.874 2.267 16.472 1.00 86.25 87 ARG A C 1
ATOM 667 O O . ARG A 1 87 ? -18.357 3.373 16.608 1.00 86.25 87 ARG A O 1
ATOM 674 N N . LYS A 1 88 ? -18.461 1.190 17.138 1.00 88.19 88 LYS A N 1
ATOM 675 C CA . LYS A 1 88 ? -17.216 1.165 17.910 1.00 88.19 88 LYS A CA 1
ATOM 676 C C . LYS A 1 88 ? -16.023 1.000 16.967 1.00 88.19 88 LYS A C 1
ATOM 678 O O . LYS A 1 88 ? -16.183 0.677 15.797 1.00 88.19 88 LYS A O 1
ATOM 683 N N . LEU A 1 89 ? -14.835 1.220 17.517 1.00 93.75 89 LEU A N 1
ATOM 684 C CA . LEU A 1 89 ? -13.568 0.918 16.865 1.00 93.75 89 LEU A CA 1
ATOM 685 C C . LEU A 1 89 ? -13.489 -0.575 16.517 1.00 93.75 89 LEU A C 1
ATOM 687 O O . LEU A 1 89 ? -13.742 -1.428 17.371 1.00 93.75 89 LEU A O 1
ATOM 691 N N . GLU A 1 90 ? -13.113 -0.869 15.277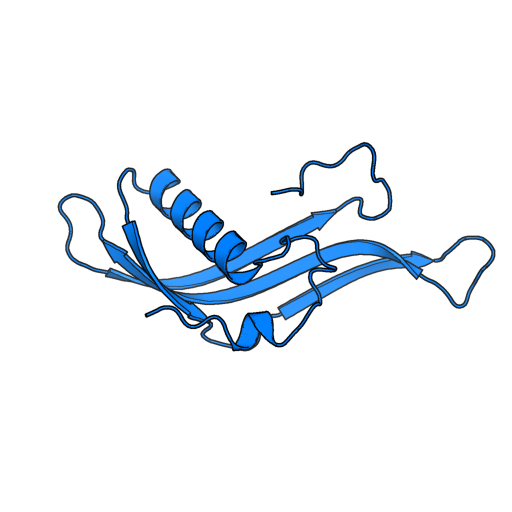 1.00 95.75 90 GLU A N 1
ATOM 692 C CA . GLU A 1 90 ? -12.966 -2.220 14.737 1.00 95.75 90 GLU A CA 1
ATOM 693 C C . GLU A 1 90 ? -11.535 -2.429 14.224 1.00 95.75 90 GLU A C 1
ATOM 695 O O . GLU A 1 90 ? -10.909 -1.512 13.687 1.00 95.75 90 GLU A O 1
ATOM 700 N N . ILE A 1 91 ? -11.011 -3.648 14.391 1.00 97.31 91 ILE A N 1
ATOM 701 C CA . ILE A 1 91 ? -9.704 -4.051 13.863 1.00 97.31 91 ILE A CA 1
ATOM 702 C C . ILE A 1 91 ? -9.923 -4.977 12.674 1.00 97.31 91 ILE A C 1
ATOM 704 O O . ILE A 1 91 ? -10.538 -6.033 12.820 1.00 97.31 91 ILE A O 1
ATOM 708 N N . LEU A 1 92 ? -9.387 -4.596 11.517 1.00 96.50 92 LEU A N 1
ATOM 709 C CA . LEU A 1 92 ? -9.499 -5.359 10.277 1.00 96.50 92 LEU A CA 1
ATOM 710 C C . LEU A 1 92 ? -8.136 -5.900 9.857 1.00 96.50 92 LEU A C 1
ATOM 712 O O . LEU A 1 92 ? -7.105 -5.246 10.031 1.00 96.50 92 LEU A O 1
ATOM 716 N N . GLN A 1 93 ? -8.144 -7.090 9.266 1.00 97.62 93 GLN A N 1
ATOM 717 C CA . GLN A 1 93 ? -6.987 -7.690 8.612 1.00 97.62 93 GLN A CA 1
ATOM 718 C C . GLN A 1 93 ? -7.302 -7.881 7.136 1.00 97.62 93 GLN A C 1
ATOM 720 O O . GLN A 1 93 ? -8.413 -8.274 6.779 1.00 97.62 93 GLN A O 1
ATOM 725 N N . GLY A 1 94 ? -6.331 -7.604 6.276 1.00 96.38 94 GLY A N 1
ATOM 726 C CA . GLY A 1 94 ? -6.540 -7.690 4.840 1.00 96.38 94 GLY A CA 1
ATOM 727 C C . GLY A 1 94 ? -5.258 -7.512 4.049 1.00 96.38 94 GLY A C 1
ATOM 728 O O . GLY A 1 94 ? -4.154 -7.555 4.593 1.00 96.38 94 GLY A O 1
ATOM 729 N N . ALA A 1 95 ? -5.415 -7.314 2.746 1.00 96.50 95 ALA A N 1
ATOM 730 C CA . ALA A 1 95 ? -4.323 -6.963 1.858 1.00 96.50 95 ALA A CA 1
ATOM 731 C C . ALA A 1 95 ? -4.745 -5.809 0.951 1.00 96.50 95 ALA A C 1
ATOM 733 O O . ALA A 1 95 ? -5.816 -5.842 0.349 1.00 96.50 95 ALA A O 1
ATOM 734 N N . PHE A 1 96 ? -3.884 -4.803 0.838 1.00 95.56 96 PHE A N 1
ATOM 735 C CA . PHE A 1 96 ? -4.014 -3.746 -0.155 1.00 95.56 96 PHE A CA 1
ATOM 736 C C . PHE A 1 96 ? -3.228 -4.144 -1.399 1.00 95.56 96 PHE A C 1
ATOM 738 O O . PHE A 1 96 ? -2.079 -4.568 -1.288 1.00 95.56 96 PHE A O 1
ATOM 745 N N . SER A 1 97 ? -3.834 -4.022 -2.576 1.00 94.25 97 SER A N 1
ATOM 746 C CA . SER A 1 97 ? -3.152 -4.304 -3.837 1.00 94.25 97 SER A CA 1
ATOM 747 C C . SER A 1 97 ? -3.107 -3.061 -4.704 1.00 94.25 97 SER A C 1
ATOM 749 O O . SER A 1 97 ? -4.118 -2.388 -4.880 1.00 94.25 97 SER A O 1
ATOM 751 N N . TRP A 1 98 ? -1.942 -2.798 -5.283 1.00 92.31 98 TRP A N 1
ATOM 752 C CA . TRP A 1 98 ? -1.744 -1.736 -6.261 1.00 92.31 98 TRP A CA 1
ATOM 753 C C . TRP A 1 98 ? -1.107 -2.325 -7.511 1.00 92.31 98 TRP A C 1
ATOM 755 O O . TRP A 1 98 ? -0.190 -3.143 -7.415 1.00 92.31 98 TRP A O 1
ATOM 765 N N . VAL A 1 99 ? -1.603 -1.931 -8.683 1.00 90.69 99 VAL A N 1
ATOM 766 C CA . VAL A 1 99 ? -1.111 -2.417 -9.972 1.00 90.69 99 VAL A CA 1
ATOM 767 C C . VAL A 1 99 ? -1.003 -1.252 -10.944 1.00 90.69 99 VAL A C 1
ATOM 769 O O . VAL A 1 99 ? -1.991 -0.581 -11.227 1.00 90.69 99 VAL A O 1
ATOM 772 N N . ALA A 1 100 ? 0.185 -1.076 -11.513 1.00 87.19 100 ALA A N 1
ATOM 773 C CA . ALA A 1 100 ? 0.414 -0.229 -12.671 1.00 87.19 100 ALA A CA 1
ATOM 774 C C . ALA A 1 100 ? 0.644 -1.084 -13.916 1.00 87.19 100 ALA A C 1
ATOM 776 O O . ALA A 1 100 ? 1.380 -2.074 -13.894 1.00 87.19 100 ALA A O 1
ATOM 777 N N . VAL A 1 101 ? 0.042 -0.672 -15.027 1.00 88.50 101 VAL A N 1
ATOM 778 C CA . VAL A 1 101 ? 0.179 -1.306 -16.343 1.00 88.50 101 VAL A CA 1
ATOM 779 C C . VAL A 1 101 ? 0.553 -0.259 -17.382 1.00 88.50 101 VAL A C 1
ATOM 781 O O . VAL A 1 101 ? 0.371 0.934 -17.159 1.00 88.50 101 VAL A O 1
ATOM 784 N N . ARG A 1 102 ? 1.050 -0.705 -18.541 1.00 86.81 102 ARG A N 1
ATOM 785 C CA . ARG A 1 102 ? 1.526 0.180 -19.619 1.00 86.81 102 ARG A CA 1
ATOM 786 C C . ARG A 1 102 ? 2.649 1.109 -19.137 1.00 86.81 102 ARG A C 1
ATOM 788 O O . ARG A 1 102 ? 2.747 2.281 -19.514 1.00 86.81 102 ARG A O 1
ATOM 795 N N . LEU A 1 103 ? 3.544 0.558 -18.314 1.00 85.38 103 LEU A N 1
ATOM 796 C CA . LEU A 1 103 ? 4.751 1.239 -17.840 1.00 85.38 103 LEU A CA 1
ATOM 797 C C . LEU A 1 103 ? 5.762 1.548 -18.961 1.00 85.38 103 LEU A C 1
ATOM 799 O O . LEU A 1 103 ? 6.700 2.311 -18.747 1.00 85.38 103 LEU A O 1
ATOM 803 N N . ASP A 1 104 ? 5.511 1.070 -20.172 1.00 86.06 104 ASP A N 1
ATOM 804 C CA . ASP A 1 104 ? 6.240 1.389 -21.396 1.00 86.06 104 ASP A CA 1
ATOM 805 C C . ASP A 1 104 ? 5.537 2.439 -22.276 1.00 86.06 104 ASP A C 1
ATOM 807 O O . ASP A 1 104 ? 6.102 2.878 -23.272 1.00 86.06 104 ASP A O 1
ATOM 811 N N . GLN A 1 105 ? 4.325 2.880 -21.911 1.00 83.12 105 GLN A N 1
ATOM 812 C CA . GLN A 1 105 ? 3.529 3.844 -22.685 1.00 83.12 105 GLN A CA 1
ATOM 813 C C . GLN A 1 105 ? 3.193 5.086 -21.843 1.00 83.12 105 GLN A C 1
ATOM 815 O O . GLN A 1 105 ? 2.098 5.182 -21.285 1.00 83.12 105 GLN A O 1
ATOM 820 N N . PRO A 1 106 ? 4.112 6.057 -21.723 1.00 66.62 106 PRO A N 1
ATOM 821 C CA . PRO A 1 106 ? 3.936 7.209 -20.838 1.00 66.62 106 PRO A CA 1
ATOM 822 C C . PRO A 1 106 ? 2.735 8.112 -21.183 1.00 66.62 106 PRO A C 1
ATOM 824 O O . PRO A 1 106 ? 2.219 8.768 -20.288 1.00 66.62 106 PRO A O 1
ATOM 827 N N . GLY A 1 107 ? 2.245 8.114 -22.431 1.00 62.03 107 GLY A N 1
ATOM 828 C CA . GLY A 1 107 ? 1.164 9.004 -22.890 1.00 62.03 107 GLY A CA 1
ATOM 829 C C . GLY A 1 107 ? -0.282 8.541 -22.644 1.00 62.03 107 GLY A C 1
ATOM 830 O O . GLY A 1 107 ? -1.196 9.293 -22.952 1.00 62.03 107 GLY A O 1
ATOM 831 N N . ASN A 1 108 ? -0.516 7.333 -22.114 1.00 58.81 108 ASN A N 1
ATOM 832 C CA . ASN A 1 108 ? -1.861 6.730 -21.985 1.00 58.81 108 ASN A CA 1
ATOM 833 C C . ASN A 1 108 ? -2.181 6.256 -20.550 1.00 58.81 108 ASN A C 1
ATOM 835 O O . ASN A 1 108 ? -2.858 5.240 -20.356 1.00 58.81 108 ASN A O 1
ATOM 839 N N . ARG A 1 109 ? -1.639 6.940 -19.537 1.00 57.44 109 ARG A N 1
ATOM 840 C CA . ARG A 1 109 ? -1.584 6.448 -18.152 1.00 57.44 109 ARG A CA 1
ATOM 841 C C . ARG A 1 109 ? -2.724 6.942 -17.263 1.00 57.44 109 ARG A C 1
ATOM 843 O O . ARG A 1 109 ? -3.129 8.093 -17.354 1.00 57.44 109 ARG A O 1
ATOM 850 N N . LYS A 1 110 ? -3.219 6.047 -16.400 1.00 57.81 110 LYS A N 1
ATOM 851 C CA . LYS A 1 110 ? -4.264 6.294 -15.379 1.00 57.81 110 LYS A CA 1
ATOM 852 C C . LYS A 1 110 ? -3.779 6.012 -13.947 1.00 57.81 110 LYS A C 1
ATOM 854 O O . LYS A 1 110 ? -4.552 6.131 -13.011 1.00 57.81 110 LYS A O 1
ATOM 859 N N . ASP A 1 111 ? -2.534 5.573 -13.793 1.00 60.72 111 ASP A N 1
ATOM 860 C CA . ASP A 1 111 ? -1.936 5.022 -12.571 1.00 60.72 111 ASP A CA 1
ATOM 861 C C . ASP A 1 111 ? -1.110 6.040 -11.767 1.00 60.72 111 ASP A C 1
ATOM 863 O O . ASP A 1 111 ? -0.444 5.663 -10.805 1.00 60.72 111 ASP A O 1
ATOM 867 N N . GLN A 1 112 ? -1.127 7.315 -12.166 1.00 57.66 112 GLN A N 1
ATOM 868 C CA . GLN A 1 112 ? -0.512 8.392 -11.396 1.00 57.66 112 GLN A CA 1
ATOM 869 C C . GLN A 1 112 ? -1.510 8.892 -10.352 1.00 57.66 112 GLN A C 1
ATOM 871 O O . GLN A 1 112 ? -2.611 9.307 -10.711 1.00 57.66 112 GLN A O 1
ATOM 876 N N . VAL A 1 113 ? -1.106 8.802 -9.085 1.00 52.78 113 VAL A N 1
ATOM 877 C CA . VAL A 1 113 ? -1.723 9.511 -7.957 1.00 52.78 113 VAL A CA 1
ATOM 878 C C . VAL A 1 113 ? -1.183 10.934 -7.933 1.00 52.78 113 VAL A C 1
ATOM 880 O O . VAL A 1 113 ? 0.054 11.074 -8.099 1.00 52.78 113 VAL A O 1
#